Protein AF-A0A7Y8MEI8-F1 (afdb_monomer_lite)

pLDDT: mean 86.92, std 10.7, range [56.81, 97.75]

Radius of gyration: 18.9 Å; chains: 1; bounding box: 33×13×63 Å

Secondary structure (DSSP, 8-state):
-HHHHHHHHHHHHHHHHHHHHHHHHHHHHHT-TTS-HHHHHHHHHHHHHHHHHHHHHHHHHHHHHHHHHHHHH---

Sequence (76 aa):
MEALASARLGMAQALARFDRAGVAVVRASTVDHDVEPVQAITEMIEAKHDFRANAHVVLIADEMMDALLELQREPK

Structure (mmCIF, N/CA/C/O backbone):
data_AF-A0A7Y8MEI8-F1
#
_entry.id   AF-A0A7Y8MEI8-F1
#
loop_
_atom_site.group_PDB
_atom_site.id
_atom_site.type_symbol
_atom_site.label_atom_id
_atom_site.label_alt_id
_atom_site.label_comp_id
_atom_site.label_asym_id
_atom_site.label_entity_id
_atom_site.label_seq_id
_atom_site.pdbx_PDB_ins_code
_atom_site.Cartn_x
_atom_site.Cartn_y
_atom_site.Cartn_z
_atom_site.occupancy
_atom_site.B_iso_or_equiv
_atom_site.auth_seq_id
_atom_site.auth_comp_id
_atom_site.auth_asym_id
_atom_site.auth_atom_id
_atom_site.pdbx_PDB_model_num
ATOM 1 N N . MET A 1 1 ? -16.431 1.914 9.607 1.00 60.88 1 MET A N 1
ATOM 2 C CA . MET A 1 1 ? -16.276 0.710 8.754 1.00 60.88 1 MET A CA 1
ATOM 3 C C . MET A 1 1 ? -15.890 1.051 7.316 1.00 60.88 1 MET A C 1
ATOM 5 O O . MET A 1 1 ? -14.987 0.407 6.8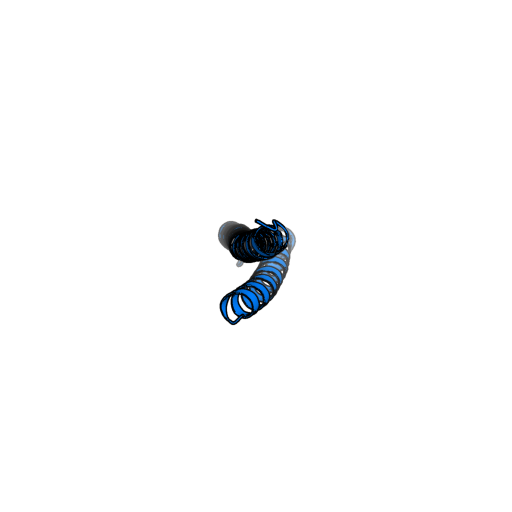01 1.00 60.88 1 MET A O 1
ATOM 9 N N . GLU A 1 2 ? -16.478 2.074 6.684 1.00 80.44 2 GLU A N 1
ATOM 10 C CA . GLU A 1 2 ? -16.119 2.473 5.305 1.00 80.44 2 GLU A CA 1
ATOM 11 C C . GLU A 1 2 ? -14.645 2.875 5.126 1.00 80.44 2 GLU A C 1
ATOM 13 O O . GLU A 1 2 ? -14.030 2.481 4.142 1.00 80.44 2 GLU A O 1
ATOM 18 N N . ALA A 1 3 ? -14.039 3.569 6.096 1.00 75.94 3 ALA A N 1
ATOM 19 C CA . ALA A 1 3 ? -12.619 3.938 6.033 1.00 75.94 3 ALA A CA 1
ATOM 20 C C . ALA A 1 3 ? -11.676 2.717 6.023 1.00 75.94 3 ALA A C 1
ATOM 22 O O . ALA A 1 3 ? -10.725 2.682 5.250 1.00 75.94 3 ALA A O 1
ATOM 23 N N . LEU A 1 4 ? -11.978 1.683 6.819 1.00 84.88 4 LEU A N 1
ATOM 24 C CA . LEU A 1 4 ? -11.234 0.415 6.832 1.00 84.88 4 LEU A CA 1
ATOM 25 C C . LEU A 1 4 ? -11.412 -0.363 5.522 1.00 84.88 4 LEU A C 1
ATOM 27 O O . LEU A 1 4 ? -10.450 -0.908 4.984 1.00 84.88 4 LEU A O 1
ATOM 31 N N . ALA A 1 5 ? -12.636 -0.394 4.988 1.00 86.06 5 ALA A N 1
ATOM 32 C CA . ALA A 1 5 ? -12.914 -1.016 3.697 1.00 86.06 5 ALA A CA 1
ATOM 33 C C . ALA A 1 5 ? -12.166 -0.301 2.559 1.00 86.06 5 ALA A C 1
ATOM 35 O O . ALA A 1 5 ? -11.544 -0.958 1.724 1.00 86.06 5 ALA A O 1
ATOM 36 N N . SER A 1 6 ? -12.166 1.034 2.576 1.00 86.94 6 SER A N 1
ATOM 37 C CA . SER A 1 6 ? -11.412 1.878 1.649 1.00 86.94 6 SER A CA 1
ATOM 38 C C . SER A 1 6 ? -9.907 1.632 1.764 1.00 86.94 6 SER A C 1
ATOM 40 O O . SER A 1 6 ? -9.264 1.350 0.758 1.00 86.94 6 SER A O 1
ATOM 42 N N . ALA A 1 7 ? -9.357 1.605 2.983 1.00 87.75 7 ALA A N 1
ATOM 43 C CA . ALA A 1 7 ? -7.941 1.328 3.210 1.00 87.75 7 ALA A CA 1
ATOM 44 C C . ALA A 1 7 ? -7.534 -0.063 2.698 1.00 87.75 7 ALA A C 1
ATOM 46 O O . ALA A 1 7 ? -6.510 -0.220 2.034 1.00 87.75 7 ALA A O 1
ATOM 47 N N . ARG A 1 8 ? -8.364 -1.086 2.930 1.00 89.12 8 ARG A N 1
ATOM 48 C CA . ARG A 1 8 ? -8.133 -2.441 2.409 1.00 89.12 8 ARG A CA 1
ATOM 49 C C . ARG A 1 8 ? -8.137 -2.485 0.880 1.00 89.12 8 ARG A C 1
ATOM 51 O O . ARG A 1 8 ? -7.273 -3.134 0.291 1.00 89.12 8 ARG A O 1
ATOM 58 N N . LEU A 1 9 ? -9.096 -1.819 0.241 1.00 93.12 9 LEU A N 1
ATOM 59 C CA . LEU A 1 9 ? -9.158 -1.714 -1.218 1.00 93.12 9 LEU A CA 1
ATOM 60 C C . LEU A 1 9 ? -7.943 -0.954 -1.769 1.00 93.12 9 LEU A C 1
ATOM 62 O O . LEU A 1 9 ? -7.316 -1.426 -2.716 1.00 93.12 9 LEU A O 1
ATOM 66 N N . GLY A 1 10 ? -7.567 0.155 -1.131 1.00 90.94 10 GLY A N 1
ATOM 67 C CA . GLY A 1 10 ? -6.383 0.945 -1.465 1.00 90.94 10 GLY A CA 1
ATOM 68 C C . GLY A 1 10 ? -5.092 0.132 -1.374 1.00 90.94 10 GLY A C 1
ATOM 69 O O . GLY A 1 10 ? -4.288 0.164 -2.301 1.00 90.94 10 GLY A O 1
ATOM 70 N N . MET A 1 11 ? -4.924 -0.688 -0.329 1.00 93.75 11 MET A N 1
ATOM 71 C CA . MET A 1 11 ? -3.783 -1.610 -0.211 1.00 93.75 11 MET A CA 1
ATOM 72 C C . MET A 1 11 ? -3.725 -2.619 -1.363 1.00 93.75 11 MET A C 1
ATOM 74 O O . MET A 1 11 ? -2.657 -2.831 -1.934 1.00 93.75 11 MET A O 1
ATOM 78 N N . ALA A 1 12 ? -4.854 -3.232 -1.731 1.00 95.62 12 ALA A N 1
ATOM 79 C CA . ALA A 1 12 ? -4.895 -4.202 -2.827 1.00 95.62 12 ALA A CA 1
ATOM 80 C C . ALA A 1 12 ? -4.553 -3.558 -4.182 1.00 95.62 12 ALA A C 1
ATOM 82 O O . ALA A 1 12 ? -3.819 -4.137 -4.984 1.00 95.62 12 ALA A O 1
ATOM 83 N N . GLN A 1 13 ? -5.045 -2.342 -4.424 1.00 96.00 13 GLN A N 1
ATOM 84 C CA . GLN A 1 13 ? -4.739 -1.576 -5.633 1.00 96.00 13 GLN A CA 1
ATOM 85 C C . GLN A 1 13 ? -3.269 -1.152 -5.686 1.00 96.00 13 GLN A C 1
ATOM 87 O O . GLN A 1 13 ? -2.622 -1.319 -6.720 1.00 96.00 13 GLN A O 1
ATOM 92 N N . ALA A 1 14 ? -2.730 -0.652 -4.571 1.00 94.38 14 ALA A N 1
ATOM 93 C CA . ALA A 1 14 ? -1.330 -0.269 -4.452 1.00 94.38 14 ALA A CA 1
ATOM 94 C C . ALA A 1 14 ? -0.398 -1.466 -4.695 1.00 94.38 14 ALA A C 1
ATOM 96 O O . ALA A 1 14 ? 0.570 -1.343 -5.442 1.00 94.38 14 ALA A O 1
ATOM 97 N N . LEU A 1 15 ? -0.733 -2.645 -4.161 1.00 95.50 15 LEU A N 1
ATOM 98 C CA . LEU A 1 15 ? 0.014 -3.879 -4.415 1.00 95.50 15 LEU A CA 1
ATOM 99 C C . LEU A 1 15 ? -0.003 -4.261 -5.904 1.00 95.50 15 LEU A C 1
ATOM 101 O O . LEU A 1 15 ? 1.048 -4.479 -6.498 1.00 95.50 15 LEU A O 1
ATOM 105 N N . ALA A 1 16 ? -1.176 -4.249 -6.543 1.00 96.44 16 ALA A N 1
ATOM 106 C CA . ALA A 1 16 ? -1.284 -4.544 -7.972 1.00 96.44 16 ALA A CA 1
ATOM 107 C C . ALA A 1 16 ? -0.532 -3.525 -8.854 1.00 96.44 16 ALA A C 1
ATOM 109 O O . ALA A 1 16 ? -0.026 -3.869 -9.925 1.00 96.44 16 ALA A O 1
ATOM 110 N N . ARG A 1 17 ? -0.461 -2.253 -8.440 1.00 94.31 17 ARG A N 1
ATOM 111 C CA . ARG A 1 17 ? 0.344 -1.220 -9.114 1.00 94.31 17 ARG A CA 1
ATOM 112 C C . ARG A 1 17 ? 1.840 -1.477 -8.925 1.00 94.31 17 ARG A C 1
ATOM 114 O O . ARG A 1 17 ? 2.573 -1.420 -9.907 1.00 94.31 17 ARG A O 1
ATOM 121 N N . PHE A 1 18 ? 2.264 -1.831 -7.713 1.00 95.06 18 PHE A N 1
ATOM 122 C CA . PHE A 1 18 ? 3.649 -2.177 -7.399 1.00 95.06 18 PHE A CA 1
ATOM 123 C C . PHE A 1 18 ? 4.152 -3.351 -8.248 1.00 95.06 18 PHE A C 1
ATOM 125 O O . PHE A 1 18 ? 5.198 -3.235 -8.885 1.00 95.06 18 PHE A O 1
ATOM 132 N N . ASP A 1 19 ? 3.385 -4.441 -8.330 1.00 94.44 19 ASP A N 1
ATOM 133 C CA . ASP A 1 19 ? 3.770 -5.630 -9.102 1.00 94.44 19 ASP A CA 1
ATOM 134 C C . ASP A 1 19 ? 3.925 -5.313 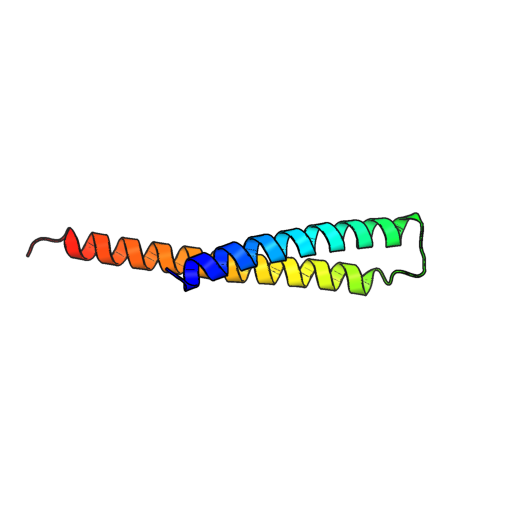-10.595 1.00 94.44 19 ASP A C 1
ATOM 136 O O . ASP A 1 19 ? 4.911 -5.697 -11.228 1.00 94.44 19 ASP A O 1
ATOM 140 N N . ARG A 1 20 ? 2.978 -4.555 -11.165 1.00 93.75 20 ARG A N 1
ATOM 141 C CA . ARG A 1 20 ? 3.049 -4.125 -12.571 1.00 93.75 20 ARG A CA 1
ATOM 142 C C . ARG A 1 20 ? 4.259 -3.231 -12.835 1.00 93.75 20 ARG A C 1
ATOM 144 O O . ARG A 1 20 ? 4.958 -3.454 -13.823 1.00 93.75 20 ARG A O 1
ATOM 151 N N . ALA A 1 21 ? 4.523 -2.266 -11.957 1.00 91.12 21 ALA A N 1
ATOM 152 C CA . ALA A 1 21 ? 5.683 -1.387 -12.066 1.00 91.12 21 ALA A CA 1
ATOM 153 C C . ALA A 1 21 ? 6.998 -2.176 -11.962 1.00 91.12 21 ALA A C 1
ATOM 155 O O . ALA A 1 21 ? 7.902 -1.970 -12.767 1.00 91.12 21 ALA A O 1
ATOM 156 N N . GLY A 1 22 ? 7.083 -3.159 -11.060 1.00 88.94 22 GLY A N 1
ATOM 157 C CA . GLY A 1 22 ? 8.242 -4.047 -10.941 1.00 88.94 22 GLY A CA 1
ATOM 158 C C . GLY A 1 22 ? 8.519 -4.841 -12.221 1.00 88.94 22 GLY A C 1
ATOM 159 O O . GLY A 1 22 ? 9.661 -4.905 -12.680 1.00 88.94 22 GLY A O 1
ATOM 160 N N . VAL A 1 23 ? 7.477 -5.382 -12.861 1.00 91.31 23 VAL A N 1
ATOM 161 C CA . VAL A 1 23 ? 7.612 -6.043 -14.171 1.00 91.31 23 VAL A CA 1
ATOM 162 C C . VAL A 1 23 ? 8.108 -5.063 -15.241 1.00 91.31 23 VAL A C 1
ATOM 164 O O . VAL A 1 23 ? 8.954 -5.436 -16.054 1.00 91.31 23 VAL A O 1
ATOM 167 N N . ALA A 1 24 ? 7.626 -3.817 -15.240 1.00 86.75 24 ALA A N 1
ATOM 168 C CA . ALA A 1 24 ? 8.078 -2.787 -16.175 1.00 86.75 24 ALA A CA 1
ATOM 169 C C . ALA A 1 24 ? 9.561 -2.426 -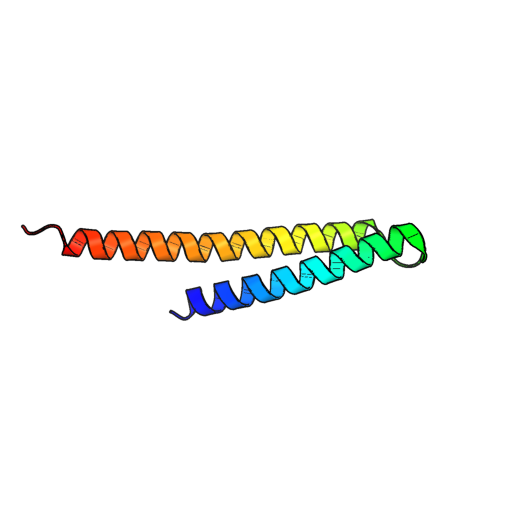15.975 1.00 86.75 24 ALA A C 1
ATOM 171 O O . ALA A 1 24 ? 10.293 -2.332 -16.959 1.00 86.75 24 ALA A O 1
ATOM 172 N N . VAL A 1 25 ? 10.036 -2.331 -14.726 1.00 87.12 25 VAL A N 1
ATOM 173 C CA . VAL A 1 25 ? 11.461 -2.120 -14.406 1.00 87.12 25 VAL A CA 1
ATOM 174 C C . VAL A 1 25 ? 12.331 -3.250 -14.963 1.00 87.12 25 VAL A C 1
ATOM 176 O O . VAL A 1 25 ? 13.370 -2.991 -15.566 1.00 87.12 25 VAL A O 1
ATOM 179 N N . VAL A 1 26 ? 11.908 -4.508 -14.800 1.00 86.31 26 VAL A N 1
ATOM 180 C CA . VAL A 1 26 ? 12.650 -5.671 -15.321 1.00 86.31 26 VAL A CA 1
ATOM 181 C C . VAL A 1 26 ? 12.662 -5.695 -16.853 1.00 86.31 26 VAL A C 1
ATOM 183 O O . VAL A 1 26 ? 13.669 -6.053 -17.459 1.00 86.31 26 VAL A O 1
ATOM 186 N N . ARG A 1 27 ? 11.567 -5.296 -17.509 1.00 84.50 27 ARG A N 1
ATOM 187 C CA . ARG A 1 27 ? 11.517 -5.204 -18.979 1.00 84.50 27 ARG A CA 1
ATOM 188 C C . ARG A 1 27 ? 12.428 -4.100 -19.517 1.00 84.50 27 ARG A C 1
ATOM 190 O O . ARG A 1 27 ? 13.172 -4.352 -20.466 1.00 84.50 27 ARG A O 1
ATOM 197 N N . ALA A 1 28 ? 12.427 -2.936 -18.866 1.00 80.44 28 ALA A N 1
ATOM 198 C CA . ALA A 1 28 ? 13.290 -1.805 -19.206 1.00 80.44 28 ALA A CA 1
ATOM 199 C C . ALA A 1 28 ? 14.788 -2.136 -19.070 1.00 80.44 28 ALA A C 1
ATOM 201 O O . ALA A 1 28 ? 15.621 -1.551 -19.755 1.00 80.44 28 ALA A O 1
ATOM 202 N N . SER A 1 29 ? 15.154 -3.085 -18.199 1.00 75.12 29 SER A N 1
ATOM 203 C CA . SER A 1 29 ? 16.551 -3.489 -18.002 1.00 75.12 29 SER A CA 1
ATOM 204 C C . SER A 1 29 ? 17.034 -4.607 -18.932 1.00 75.12 29 SER A C 1
ATOM 206 O O . SER A 1 29 ? 18.237 -4.865 -18.968 1.00 75.12 29 SER A O 1
ATOM 208 N N . THR A 1 30 ? 16.142 -5.281 -19.670 1.00 75.50 30 THR A N 1
ATOM 209 C CA . THR A 1 30 ? 16.482 -6.518 -20.401 1.00 75.50 30 THR A CA 1
ATOM 210 C C . THR A 1 30 ? 16.197 -6.501 -21.901 1.00 75.50 30 THR A C 1
ATOM 212 O O . THR A 1 30 ? 16.911 -7.193 -22.626 1.00 75.50 30 THR A O 1
ATOM 215 N N . VAL A 1 31 ? 15.175 -5.780 -22.384 1.00 63.47 31 VAL A N 1
ATOM 216 C CA . VAL A 1 31 ? 14.683 -5.967 -23.768 1.00 63.47 31 VAL A CA 1
ATOM 217 C C . VAL A 1 31 ? 14.294 -4.671 -24.488 1.00 63.47 31 VAL A C 1
ATOM 219 O O . VAL A 1 31 ? 14.458 -4.610 -25.703 1.00 63.47 31 VAL A O 1
ATOM 222 N N . ASP A 1 32 ? 13.804 -3.646 -23.782 1.00 59.00 32 ASP A N 1
ATOM 223 C CA . ASP A 1 32 ? 13.116 -2.510 -24.413 1.00 59.00 32 ASP A CA 1
ATOM 224 C C . ASP A 1 32 ? 13.682 -1.162 -23.942 1.00 59.00 32 ASP A C 1
ATOM 226 O O . ASP A 1 32 ? 13.605 -0.833 -22.758 1.00 59.00 32 ASP A O 1
ATOM 230 N N . HIS A 1 33 ? 14.242 -0.372 -24.864 1.00 60.84 33 HIS A N 1
ATOM 231 C CA . HIS A 1 33 ? 14.739 0.983 -24.576 1.00 60.84 33 HIS A CA 1
ATOM 232 C C . HIS A 1 33 ? 13.629 2.051 -24.586 1.00 60.84 33 HIS A C 1
ATOM 234 O O . HIS A 1 33 ? 13.891 3.190 -24.208 1.00 60.84 33 HIS A O 1
ATOM 240 N N . ASP A 1 34 ? 12.402 1.682 -24.973 1.00 63.41 34 ASP A N 1
ATOM 241 C CA . ASP A 1 34 ? 11.239 2.582 -25.018 1.00 63.41 34 ASP A CA 1
ATOM 242 C C . ASP A 1 34 ? 10.532 2.741 -23.656 1.00 63.41 34 ASP A C 1
ATOM 244 O O . ASP A 1 34 ? 9.685 3.620 -23.493 1.00 63.41 34 ASP A O 1
ATOM 248 N N . VAL A 1 35 ? 10.874 1.921 -22.654 1.00 62.47 35 VAL A N 1
ATOM 249 C CA . VAL A 1 35 ? 10.375 2.079 -21.279 1.00 62.47 35 VAL A CA 1
ATOM 250 C C . VAL A 1 35 ? 11.405 2.853 -20.472 1.00 62.47 35 VAL A C 1
ATOM 252 O O . VAL A 1 35 ? 12.498 2.351 -20.221 1.00 62.47 35 VAL A O 1
ATOM 255 N N . GLU A 1 36 ? 11.056 4.059 -20.022 1.00 72.94 36 GLU A N 1
ATOM 256 C CA . GLU A 1 36 ? 11.949 4.858 -19.188 1.00 72.94 36 GLU A CA 1
ATOM 257 C C . GLU A 1 36 ? 12.052 4.223 -17.784 1.00 72.94 36 GLU A C 1
ATOM 259 O O . GLU A 1 36 ? 11.093 4.268 -17.003 1.00 72.94 36 GLU A O 1
ATOM 264 N N . PRO A 1 37 ? 13.199 3.619 -17.413 1.00 78.44 37 PRO A N 1
ATOM 265 C CA . PRO A 1 37 ? 13.321 2.861 -16.167 1.00 78.44 37 PRO A CA 1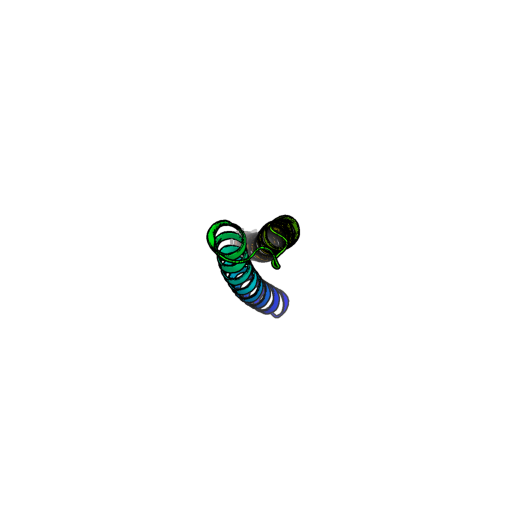
ATOM 266 C C . PRO A 1 37 ? 13.095 3.743 -14.937 1.00 78.44 37 PRO A C 1
ATOM 268 O O . PRO A 1 37 ? 12.599 3.271 -13.916 1.00 78.44 37 PRO A O 1
ATOM 271 N N . VAL A 1 38 ? 13.405 5.039 -15.042 1.00 86.56 38 VAL A N 1
ATOM 272 C CA . VAL A 1 38 ? 13.176 6.025 -13.981 1.00 86.56 38 VAL A CA 1
ATOM 273 C C . VAL A 1 38 ? 11.686 6.156 -13.670 1.00 86.56 38 VAL A C 1
ATOM 275 O O . VAL A 1 38 ? 11.312 6.140 -12.500 1.00 86.56 38 VAL A O 1
ATOM 278 N N . GLN A 1 39 ? 10.826 6.220 -14.688 1.00 87.88 39 GLN A N 1
ATOM 279 C CA . GLN A 1 39 ? 9.385 6.351 -14.489 1.00 87.88 39 GLN A CA 1
ATOM 280 C C . GLN A 1 39 ? 8.795 5.106 -13.816 1.00 87.88 39 GLN A C 1
ATOM 282 O O . GLN A 1 39 ? 8.040 5.229 -12.851 1.00 87.88 39 GLN A O 1
ATOM 287 N N . ALA A 1 40 ? 9.192 3.912 -14.265 1.00 87.00 40 ALA A N 1
ATOM 288 C CA . ALA A 1 40 ? 8.738 2.654 -13.674 1.00 87.00 40 ALA A CA 1
ATOM 289 C C . ALA A 1 40 ? 9.200 2.496 -12.210 1.00 87.00 40 ALA A C 1
ATOM 291 O O . ALA A 1 40 ? 8.438 2.037 -11.358 1.00 87.00 40 ALA A O 1
ATOM 292 N N . ILE A 1 41 ? 10.426 2.925 -11.887 1.00 90.94 41 ILE A N 1
ATOM 293 C CA . ILE A 1 41 ? 10.936 2.935 -10.508 1.00 90.94 41 ILE A CA 1
ATOM 294 C C . ILE A 1 41 ? 10.155 3.930 -9.643 1.00 90.94 41 ILE A C 1
ATOM 296 O O . ILE A 1 41 ? 9.769 3.581 -8.526 1.00 90.94 41 ILE A O 1
ATOM 300 N N . THR A 1 42 ? 9.896 5.142 -10.140 1.00 94.19 42 THR A N 1
ATOM 301 C CA . THR A 1 42 ? 9.090 6.143 -9.425 1.00 94.19 42 THR A CA 1
ATOM 302 C C . THR A 1 42 ? 7.699 5.604 -9.123 1.00 94.19 42 THR A C 1
ATOM 304 O O . THR A 1 42 ? 7.266 5.648 -7.973 1.00 94.19 42 THR A O 1
ATOM 307 N N . GLU A 1 43 ? 7.035 4.999 -10.109 1.00 93.06 43 GLU A N 1
ATOM 308 C CA . GLU A 1 43 ? 5.715 4.400 -9.920 1.00 93.06 43 GLU A CA 1
ATOM 309 C C . GLU A 1 43 ? 5.725 3.295 -8.851 1.00 93.06 43 GLU A C 1
ATOM 311 O O . GLU A 1 43 ? 4.826 3.220 -8.009 1.00 93.06 43 GLU A O 1
ATOM 316 N N . MET A 1 44 ? 6.769 2.465 -8.832 1.00 93.19 44 MET A N 1
ATOM 317 C CA . MET A 1 44 ? 6.949 1.429 -7.817 1.00 93.19 44 MET A CA 1
ATOM 318 C C . MET A 1 44 ? 7.147 2.029 -6.410 1.00 93.19 44 MET A C 1
ATOM 320 O O . MET A 1 44 ? 6.610 1.515 -5.424 1.00 93.19 44 MET A O 1
ATOM 324 N N . ILE A 1 45 ? 7.893 3.133 -6.290 1.00 95.38 45 ILE A N 1
ATOM 325 C CA . ILE A 1 45 ? 8.105 3.843 -5.019 1.00 95.38 45 ILE A CA 1
ATOM 326 C C . ILE A 1 45 ? 6.808 4.490 -4.526 1.00 95.38 45 ILE A C 1
ATOM 328 O O . ILE A 1 45 ? 6.506 4.394 -3.334 1.00 95.38 45 ILE A O 1
ATOM 332 N N . GLU A 1 46 ? 6.040 5.126 -5.407 1.00 96.38 46 GLU A N 1
ATOM 333 C CA . GLU A 1 46 ? 4.738 5.714 -5.076 1.00 96.38 46 GLU A CA 1
ATOM 334 C C . GLU A 1 46 ? 3.765 4.645 -4.583 1.00 96.38 46 GLU A C 1
ATOM 336 O O . GLU A 1 46 ? 3.243 4.757 -3.476 1.00 96.38 46 GLU A O 1
ATOM 341 N N . ALA A 1 47 ? 3.620 3.545 -5.327 1.00 95.19 47 ALA A N 1
ATOM 342 C CA . ALA A 1 47 ? 2.748 2.437 -4.949 1.00 95.19 47 ALA A CA 1
ATOM 343 C C . ALA A 1 47 ? 3.106 1.857 -3.566 1.00 95.19 47 ALA A C 1
ATOM 345 O O . ALA A 1 47 ? 2.230 1.526 -2.764 1.00 95.19 47 ALA A O 1
ATOM 346 N N . LYS A 1 48 ? 4.400 1.789 -3.230 1.00 95.88 48 LYS A N 1
ATOM 347 C CA . LYS A 1 48 ? 4.857 1.386 -1.893 1.00 95.88 48 LYS A CA 1
ATOM 348 C C . LYS A 1 48 ? 4.441 2.383 -0.804 1.00 95.88 48 LYS A C 1
ATOM 350 O O . LYS A 1 48 ? 4.093 1.955 0.300 1.00 95.88 48 LYS A O 1
ATOM 355 N N . HIS A 1 49 ? 4.514 3.686 -1.068 1.00 97.75 49 HIS A N 1
ATOM 356 C CA . HIS A 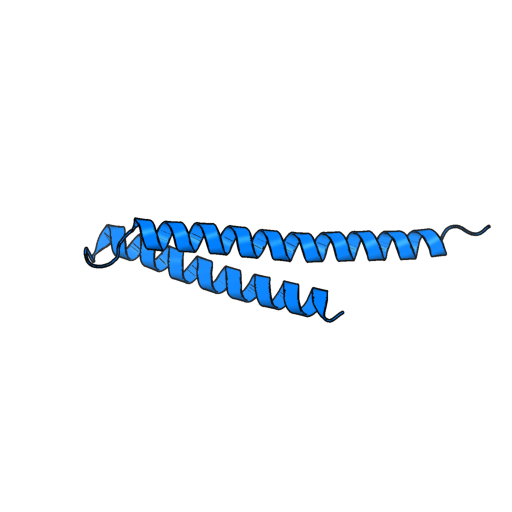1 49 ? 4.069 4.706 -0.113 1.00 97.75 49 HIS A CA 1
ATOM 357 C C . HIS A 1 49 ? 2.552 4.667 0.075 1.00 97.75 49 HIS A C 1
ATOM 359 O O . HIS A 1 49 ? 2.100 4.664 1.219 1.00 97.75 49 HIS A O 1
ATOM 365 N N . ASP A 1 50 ? 1.789 4.525 -1.008 1.00 93.88 50 ASP A N 1
ATOM 366 C CA . ASP A 1 50 ? 0.332 4.382 -0.968 1.00 93.88 50 ASP A CA 1
ATOM 367 C C . ASP A 1 50 ? -0.080 3.173 -0.123 1.00 93.88 50 ASP A C 1
ATOM 369 O O . ASP A 1 50 ? -0.953 3.271 0.744 1.00 93.88 50 ASP A O 1
ATOM 373 N N . PHE A 1 51 ? 0.593 2.032 -0.304 1.00 95.31 51 PHE A N 1
ATOM 374 C CA . PHE A 1 51 ? 0.355 0.844 0.513 1.00 95.31 51 PHE A CA 1
ATOM 375 C C . PHE A 1 51 ? 0.593 1.127 2.002 1.00 95.31 51 PHE A C 1
ATOM 377 O O . PHE A 1 51 ? -0.253 0.815 2.839 1.00 95.31 51 PHE A O 1
ATOM 384 N N . ARG A 1 52 ? 1.729 1.752 2.342 1.00 95.81 52 ARG A N 1
ATOM 385 C CA . ARG A 1 52 ? 2.078 2.087 3.732 1.00 95.81 52 ARG A CA 1
ATOM 386 C C . ARG A 1 52 ? 1.086 3.056 4.365 1.00 95.81 52 ARG A C 1
ATOM 388 O O . ARG A 1 52 ? 0.724 2.863 5.521 1.00 95.81 52 ARG A O 1
ATOM 395 N N . ALA A 1 53 ? 0.636 4.064 3.624 1.00 94.81 53 ALA A N 1
ATOM 396 C CA . ALA A 1 53 ? -0.355 5.017 4.108 1.00 94.81 53 ALA A CA 1
ATOM 397 C C . ALA A 1 53 ? -1.674 4.314 4.461 1.00 94.81 53 ALA A C 1
ATOM 399 O O . ALA A 1 53 ? -2.196 4.496 5.560 1.00 94.81 53 ALA A O 1
ATOM 400 N N . ASN A 1 54 ? -2.169 3.441 3.579 1.00 92.31 54 ASN A N 1
ATOM 401 C CA . ASN A 1 54 ? -3.378 2.667 3.854 1.00 92.31 54 ASN A CA 1
ATOM 402 C C . ASN A 1 54 ? -3.191 1.692 5.032 1.00 92.31 54 ASN A C 1
ATOM 404 O O . ASN A 1 54 ? -4.094 1.554 5.854 1.00 92.31 54 ASN A O 1
ATOM 408 N N . ALA A 1 55 ? -2.019 1.063 5.165 1.00 93.31 55 ALA A N 1
ATOM 409 C CA . ALA A 1 55 ? -1.710 0.212 6.314 1.00 9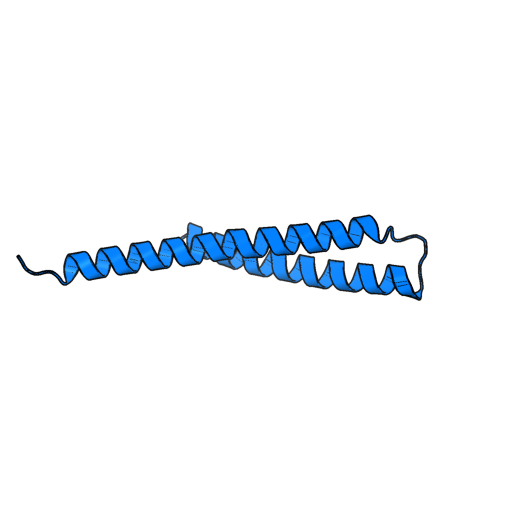3.31 55 ALA A CA 1
ATOM 410 C C . ALA A 1 55 ? -1.731 0.997 7.640 1.00 93.31 55 ALA A C 1
ATOM 412 O O . ALA A 1 55 ? -2.298 0.522 8.620 1.00 93.31 55 ALA A O 1
ATOM 413 N N . HIS A 1 56 ? -1.192 2.220 7.664 1.00 94.94 56 HIS A N 1
ATOM 414 C CA . HIS A 1 56 ? -1.258 3.089 8.843 1.00 94.94 56 HIS A CA 1
ATOM 415 C C . HIS A 1 56 ? -2.693 3.435 9.247 1.00 94.94 56 HIS A C 1
ATOM 417 O O . HIS A 1 56 ? -3.000 3.428 10.434 1.00 94.94 56 HIS A O 1
ATOM 423 N N . VAL A 1 57 ? -3.584 3.689 8.284 1.00 92.62 57 VAL A N 1
ATOM 424 C CA . VAL A 1 57 ? -5.009 3.926 8.578 1.00 92.62 57 VAL A CA 1
ATOM 425 C C . VAL A 1 57 ? -5.637 2.718 9.275 1.00 92.62 57 VAL A C 1
ATOM 427 O O . VAL A 1 57 ? -6.411 2.891 10.213 1.00 92.62 57 VAL A O 1
ATOM 430 N N . VAL A 1 58 ? -5.296 1.500 8.843 1.00 91.38 58 VAL A N 1
ATOM 431 C CA . VAL A 1 58 ? -5.790 0.270 9.480 1.00 91.38 58 VAL A CA 1
ATOM 432 C C . VAL A 1 58 ? -5.266 0.137 10.907 1.00 91.38 58 VAL A C 1
ATOM 434 O O . VAL A 1 58 ? -6.061 -0.139 11.796 1.00 91.38 58 VAL A O 1
ATOM 437 N N . LEU A 1 59 ? -3.972 0.381 11.134 1.00 92.94 59 LEU A N 1
ATOM 438 C CA . LEU A 1 59 ? -3.368 0.305 12.470 1.00 92.94 59 LEU A CA 1
ATOM 439 C C . LEU A 1 59 ? -3.994 1.309 13.441 1.00 92.94 59 LEU A C 1
ATOM 441 O O . LEU A 1 59 ? -4.382 0.936 14.538 1.00 92.94 59 LEU A O 1
ATOM 445 N N . ILE A 1 60 ? -4.175 2.560 13.015 1.00 94.00 60 ILE A N 1
ATOM 446 C CA . ILE A 1 60 ? -4.809 3.586 13.854 1.00 94.00 60 ILE A CA 1
ATOM 447 C C . ILE A 1 60 ? -6.251 3.191 14.192 1.00 94.00 60 ILE A C 1
ATOM 449 O O . ILE A 1 60 ? -6.705 3.382 15.316 1.00 94.00 60 ILE A O 1
ATOM 453 N N . ALA A 1 61 ? -6.989 2.632 13.231 1.00 91.19 61 ALA A N 1
ATOM 454 C CA . ALA A 1 61 ? -8.349 2.172 13.484 1.00 91.19 61 ALA A CA 1
ATOM 455 C C . ALA A 1 61 ? -8.405 0.995 14.480 1.00 91.19 61 ALA A C 1
ATOM 457 O O . ALA A 1 61 ? -9.369 0.909 15.239 1.00 91.19 61 ALA A O 1
ATOM 458 N N . ASP A 1 62 ? -7.393 0.124 14.480 1.00 90.56 62 ASP A N 1
ATOM 459 C CA . ASP A 1 62 ? -7.230 -0.976 15.440 1.00 90.56 62 ASP A CA 1
ATOM 460 C C . ASP A 1 62 ? -6.924 -0.434 16.846 1.00 90.56 62 ASP A C 1
ATOM 462 O O . ASP A 1 62 ? -7.661 -0.712 17.788 1.00 90.56 62 ASP A O 1
ATOM 466 N N . GLU A 1 63 ? -5.950 0.477 16.960 1.00 93.44 63 GLU A N 1
ATOM 467 C CA . GLU A 1 63 ? -5.598 1.160 18.216 1.00 93.44 63 GLU A CA 1
ATOM 468 C C . GLU A 1 63 ? -6.800 1.895 18.834 1.00 93.44 63 GLU A C 1
ATOM 470 O O . GLU A 1 63 ? -7.031 1.843 20.042 1.00 93.44 63 GLU A O 1
ATOM 475 N N . MET A 1 64 ? -7.615 2.562 18.008 1.00 91.56 64 MET A N 1
ATOM 476 C CA . MET A 1 64 ? -8.842 3.221 18.467 1.00 91.56 64 MET A CA 1
ATOM 477 C C . MET A 1 64 ? -9.885 2.224 18.982 1.00 91.56 64 MET A C 1
ATOM 479 O O . MET A 1 64 ? -10.609 2.533 19.929 1.00 91.56 64 MET A O 1
ATOM 483 N N . MET A 1 65 ? -10.000 1.055 18.350 1.00 90.44 65 MET A N 1
ATOM 484 C CA . MET A 1 65 ? -10.933 0.016 18.778 1.00 90.44 65 MET A CA 1
ATOM 485 C C . MET A 1 65 ? -10.495 -0.590 20.112 1.00 90.44 65 MET A C 1
ATOM 487 O O . MET A 1 65 ? -11.320 -0.728 21.017 1.00 90.44 65 MET A O 1
ATOM 491 N N . ASP A 1 66 ? -9.206 -0.883 20.259 1.00 93.00 66 ASP A N 1
ATOM 492 C CA . ASP A 1 66 ? -8.638 -1.398 21.502 1.00 93.00 66 ASP A CA 1
ATOM 493 C C . ASP A 1 66 ? -8.835 -0.412 22.657 1.00 93.00 66 ASP A C 1
ATOM 495 O O . ASP A 1 66 ? -9.341 -0.805 23.709 1.00 93.00 66 ASP A O 1
ATOM 499 N N . ALA A 1 67 ? -8.585 0.883 22.439 1.00 92.75 67 ALA A N 1
ATOM 500 C CA . ALA A 1 67 ? -8.828 1.914 23.448 1.00 92.75 67 ALA A CA 1
ATOM 501 C C . ALA A 1 67 ? -10.302 1.966 23.906 1.00 92.75 67 ALA A C 1
ATOM 503 O O . ALA A 1 67 ? -10.589 2.139 25.091 1.00 92.75 67 ALA A O 1
ATOM 504 N N . LEU A 1 68 ? -11.264 1.786 22.991 1.00 90.69 68 LEU A N 1
ATOM 505 C CA . LEU A 1 68 ? -12.689 1.724 23.344 1.00 90.69 68 LEU A CA 1
ATOM 506 C C . LEU A 1 68 ? -13.029 0.475 24.166 1.00 90.69 68 LEU A C 1
ATOM 508 O O . LEU A 1 68 ? -13.830 0.549 25.101 1.00 90.69 68 LEU A O 1
ATOM 512 N N . LEU A 1 69 ? -12.431 -0.668 23.827 1.00 92.81 69 LEU A N 1
ATOM 513 C CA . LEU A 1 69 ? -12.611 -1.916 24.567 1.00 92.81 69 LEU A CA 1
ATOM 514 C C . LEU A 1 69 ? -11.988 -1.839 25.965 1.00 92.81 69 LEU A C 1
ATOM 516 O O . LEU A 1 69 ? -12.569 -2.361 26.917 1.00 92.81 69 LEU A O 1
ATOM 520 N N . GLU A 1 70 ? -10.840 -1.183 26.110 1.00 93.50 70 GLU A N 1
ATOM 521 C CA . GLU A 1 70 ? -10.194 -0.932 27.401 1.00 93.50 70 GLU A CA 1
ATOM 522 C C . GLU A 1 70 ? -11.047 -0.031 28.297 1.00 93.50 70 GLU A C 1
ATOM 524 O O . GLU A 1 70 ? -11.315 -0.400 29.440 1.00 93.50 70 GLU A O 1
ATOM 529 N N . LEU A 1 71 ? -11.584 1.070 27.761 1.00 89.88 71 LEU A N 1
ATOM 530 C CA . LEU A 1 71 ? -12.503 1.952 28.493 1.00 89.88 71 LEU A CA 1
ATOM 531 C C . LEU A 1 71 ? -13.750 1.222 29.009 1.00 89.88 71 LEU A C 1
ATOM 533 O O . LEU A 1 71 ? -14.279 1.566 30.062 1.00 89.88 71 LEU A O 1
ATOM 537 N N . GLN A 1 72 ? -14.243 0.220 28.277 1.00 87.12 72 GLN A N 1
ATOM 538 C CA . GLN A 1 72 ? -15.372 -0.598 28.724 1.00 87.12 72 GLN A CA 1
ATOM 539 C C . GLN A 1 72 ? -14.976 -1.600 29.823 1.00 87.12 72 GLN A C 1
ATOM 541 O O . GLN A 1 72 ? -15.826 -2.021 30.611 1.00 87.12 72 GLN A O 1
ATOM 546 N N . ARG A 1 73 ? -13.708 -2.023 29.852 1.00 86.50 73 ARG A N 1
ATOM 547 C CA . ARG A 1 73 ? -13.190 -3.016 30.798 1.00 86.50 73 ARG A CA 1
ATOM 548 C C . ARG A 1 73 ? -12.816 -2.428 32.147 1.00 86.50 73 ARG A C 1
ATOM 550 O O . ARG A 1 73 ? -12.831 -3.199 33.097 1.00 86.50 73 ARG A O 1
ATOM 557 N N . GLU A 1 74 ? -12.501 -1.138 32.246 1.00 68.00 74 GLU A N 1
ATOM 558 C CA . GLU A 1 74 ? -12.314 -0.454 33.531 1.00 68.00 74 GLU A CA 1
ATOM 559 C C . GLU A 1 74 ? -13.676 -0.252 34.223 1.00 68.00 74 GLU A C 1
ATOM 561 O O . GLU A 1 74 ? -14.445 0.635 33.836 1.00 68.00 74 GLU A O 1
ATOM 566 N N . PRO A 1 75 ? -14.029 -1.051 35.251 1.00 60.28 75 PRO A N 1
ATOM 567 C CA . PRO A 1 75 ? -15.190 -0.746 36.067 1.00 60.28 75 PRO A CA 1
ATOM 568 C C . PRO A 1 75 ? -14.809 0.408 37.004 1.00 60.28 75 PRO A C 1
ATOM 570 O O . PRO A 1 75 ? -13.740 0.391 37.615 1.00 60.28 75 PRO A O 1
ATOM 573 N N . LYS A 1 76 ? -15.685 1.409 37.118 1.00 56.81 76 LYS A N 1
ATOM 574 C CA . LYS A 1 76 ? -15.599 2.387 38.211 1.00 56.81 76 LYS A CA 1
ATOM 575 C C . LYS A 1 76 ? -15.694 1.710 39.574 1.00 56.81 76 LYS A C 1
ATOM 577 O O . LYS A 1 76 ? -16.502 0.760 39.692 1.00 56.81 76 LYS A O 1
#

Foldseek 3Di:
DVLLVVLVVQLVVLVVQLVVLVVLLVCCVPPDVPRDNVVSVVSNVVSVVSNVVSVVSNVVVVVVVVVVVVVVVDDD